Protein AF-A0A5B6X4D7-F1 (afdb_monomer_lite)

pLDDT: mean 73.87, std 16.91, range [38.66, 96.38]

Structure (mmCIF, N/CA/C/O backbone):
data_AF-A0A5B6X4D7-F1
#
_entry.id   AF-A0A5B6X4D7-F1
#
loop_
_atom_site.group_PDB
_atom_site.id
_atom_site.type_symbol
_atom_site.label_atom_id
_atom_site.label_alt_id
_atom_site.label_comp_id
_atom_site.label_asym_id
_atom_site.label_entity_id
_atom_site.label_seq_id
_atom_site.pdbx_PDB_ins_code
_atom_site.Cartn_x
_atom_site.Cartn_y
_atom_site.Cartn_z
_atom_site.occupancy
_atom_site.B_iso_or_equiv
_atom_site.auth_seq_id
_atom_site.auth_comp_id
_atom_site.auth_asym_id
_atom_site.auth_atom_id
_atom_site.pdbx_PDB_model_num
ATOM 1 N N . MET A 1 1 ? 6.914 -29.229 3.968 1.00 43.94 1 MET A N 1
ATOM 2 C CA . MET A 1 1 ? 6.726 -30.545 4.623 1.00 43.94 1 MET A CA 1
ATOM 3 C C . MET A 1 1 ? 5.295 -30.773 5.144 1.00 43.94 1 MET A C 1
ATOM 5 O O . MET A 1 1 ? 5.049 -31.831 5.694 1.00 43.94 1 MET A O 1
ATOM 9 N N . ILE A 1 2 ? 4.327 -29.870 4.907 1.00 41.97 2 ILE A N 1
ATOM 10 C CA . ILE A 1 2 ? 2.933 -30.009 5.396 1.00 41.97 2 ILE A CA 1
ATOM 11 C C . ILE A 1 2 ? 2.030 -30.781 4.411 1.00 41.97 2 ILE A C 1
ATOM 13 O O . ILE A 1 2 ? 1.067 -31.427 4.815 1.00 41.97 2 ILE A O 1
ATOM 17 N N . LYS A 1 3 ? 2.373 -30.796 3.114 1.00 44.31 3 LYS A N 1
ATOM 18 C CA . LYS A 1 3 ? 1.602 -31.516 2.083 1.00 44.31 3 LYS A CA 1
ATOM 19 C C . LYS A 1 3 ? 1.518 -33.029 2.302 1.00 44.31 3 LYS A C 1
ATOM 21 O O . LYS A 1 3 ? 0.486 -33.611 1.985 1.00 44.31 3 LYS A O 1
ATOM 26 N N . ASP A 1 4 ? 2.549 -33.643 2.881 1.00 38.66 4 ASP A N 1
ATOM 27 C CA . ASP A 1 4 ? 2.560 -35.091 3.129 1.00 38.66 4 ASP A CA 1
ATOM 28 C C . ASP A 1 4 ? 1.649 -35.496 4.303 1.00 38.66 4 ASP A C 1
ATOM 30 O O . ASP A 1 4 ? 1.191 -36.635 4.354 1.00 38.66 4 ASP A O 1
ATOM 34 N N . CYS A 1 5 ? 1.281 -34.559 5.189 1.00 45.38 5 CYS A N 1
ATOM 35 C CA . CYS A 1 5 ? 0.337 -34.811 6.284 1.00 45.38 5 CYS A CA 1
ATOM 36 C C . CYS A 1 5 ? -1.143 -34.760 5.849 1.00 45.38 5 CYS A C 1
ATOM 38 O O . CYS A 1 5 ? -2.005 -35.262 6.567 1.00 45.38 5 CYS A O 1
ATOM 40 N N . LEU A 1 6 ? -1.458 -34.195 4.675 1.00 45.91 6 LEU A N 1
ATOM 41 C CA . LEU A 1 6 ? -2.837 -33.952 4.213 1.00 45.91 6 LEU A CA 1
ATOM 42 C C . LEU A 1 6 ? -3.519 -35.163 3.544 1.00 45.91 6 LEU A C 1
ATOM 44 O O . LEU A 1 6 ? -4.645 -35.043 3.067 1.00 45.91 6 LEU A O 1
ATOM 48 N N . THR A 1 7 ? -2.881 -36.336 3.503 1.00 42.12 7 THR A N 1
ATOM 49 C CA . THR A 1 7 ? -3.474 -37.549 2.899 1.00 42.12 7 THR A CA 1
ATOM 50 C C . THR A 1 7 ? -4.205 -38.460 3.892 1.00 42.12 7 THR A C 1
ATOM 52 O O . THR A 1 7 ? -4.798 -39.451 3.471 1.00 42.12 7 THR A O 1
ATOM 55 N N . ASN A 1 8 ? -4.250 -38.120 5.187 1.00 43.34 8 ASN A N 1
ATOM 56 C CA . ASN A 1 8 ? -4.997 -38.881 6.195 1.00 43.34 8 ASN A CA 1
ATOM 57 C C . ASN A 1 8 ? -6.187 -38.085 6.749 1.00 43.34 8 ASN A C 1
ATOM 59 O O . ASN A 1 8 ? -6.054 -37.283 7.668 1.00 43.34 8 ASN A O 1
ATOM 63 N N . ALA A 1 9 ? -7.383 -38.379 6.240 1.00 43.12 9 ALA A N 1
ATOM 64 C CA . ALA A 1 9 ? -8.660 -37.790 6.661 1.00 43.12 9 ALA A CA 1
ATOM 65 C C . ALA A 1 9 ? -9.124 -38.185 8.090 1.00 43.12 9 ALA A C 1
ATOM 67 O O . ALA A 1 9 ? -10.254 -37.895 8.471 1.00 43.12 9 ALA A O 1
ATOM 68 N N . HIS A 1 10 ? -8.276 -38.848 8.886 1.00 46.22 10 HIS A N 1
ATOM 69 C CA . HIS A 1 10 ? -8.622 -39.443 10.186 1.00 46.22 10 HIS A CA 1
ATOM 70 C C . HIS A 1 10 ? -8.156 -38.649 11.426 1.00 46.22 10 HIS A C 1
ATOM 72 O O . HIS A 1 10 ? -8.299 -39.149 12.538 1.00 46.22 10 HIS A O 1
ATOM 78 N N . LEU A 1 11 ? -7.601 -37.441 11.273 1.00 56.50 11 LEU A N 1
ATOM 79 C CA . LEU A 1 11 ? -6.885 -36.747 12.361 1.00 56.50 11 LEU A CA 1
ATOM 80 C C . LEU A 1 11 ? -7.656 -35.636 13.098 1.00 56.50 11 LEU A C 1
ATOM 82 O O . LEU A 1 11 ? -7.132 -35.123 14.079 1.00 56.50 11 LEU A O 1
ATOM 86 N N . LEU A 1 12 ? -8.872 -35.263 12.687 1.00 64.44 12 LEU A N 1
ATOM 87 C CA . LEU A 1 12 ? -9.599 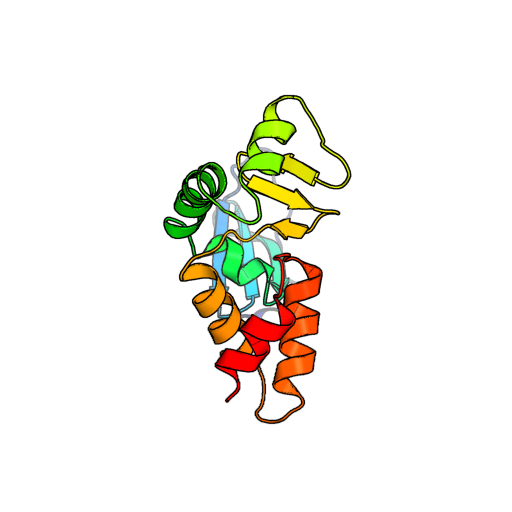-34.139 13.299 1.00 64.44 12 LEU A CA 1
ATOM 88 C C . LEU A 1 12 ? -10.503 -34.579 14.459 1.00 64.44 12 LEU A C 1
ATOM 90 O O . LEU A 1 12 ? -11.393 -35.412 14.280 1.00 64.44 12 LEU A O 1
ATOM 94 N N . SER A 1 13 ? -10.296 -33.994 15.640 1.00 76.12 13 SER A N 1
ATOM 95 C CA . SER A 1 13 ? -11.192 -34.145 16.794 1.00 76.12 13 SER A CA 1
ATOM 96 C C . SER A 1 13 ? -12.366 -33.162 16.716 1.00 76.12 13 SER A C 1
ATOM 98 O O . SER A 1 13 ? -12.234 -32.063 16.181 1.00 76.12 13 SER A O 1
ATOM 100 N N . LEU A 1 14 ? -13.530 -33.545 17.255 1.00 80.62 14 LEU A N 1
ATOM 101 C CA . LEU A 1 14 ? -14.681 -32.638 17.340 1.00 80.62 14 LEU A CA 1
ATOM 102 C C . LEU A 1 14 ? -14.397 -31.496 18.333 1.00 80.62 14 LEU A C 1
ATOM 104 O O . LEU A 1 14 ? -13.850 -31.766 19.405 1.00 80.62 14 LEU A O 1
ATOM 108 N N . PRO A 1 15 ? -14.800 -30.251 18.018 1.00 80.25 15 PRO A N 1
ATOM 109 C CA . PRO A 1 15 ? -14.608 -29.116 18.909 1.00 80.25 15 PRO A CA 1
ATOM 110 C C . PRO A 1 15 ? -15.433 -29.281 20.184 1.00 80.25 15 PRO A C 1
ATOM 112 O O . PRO A 1 15 ? -16.642 -29.517 20.142 1.00 80.25 15 PRO A O 1
ATOM 115 N N . ASP A 1 16 ? -14.782 -29.089 21.323 1.00 81.62 16 ASP A N 1
ATOM 116 C CA . ASP A 1 16 ? -15.432 -28.979 22.620 1.00 81.62 16 ASP A CA 1
ATOM 117 C C . ASP A 1 16 ? -15.445 -27.511 23.048 1.00 81.62 16 ASP A C 1
ATOM 119 O O . ASP A 1 16 ? -14.441 -26.965 23.502 1.00 81.62 16 ASP A O 1
ATOM 123 N N . PHE A 1 17 ? -16.597 -26.857 22.916 1.00 82.06 17 PHE A N 1
ATOM 124 C CA . PHE A 1 17 ? -16.753 -25.432 23.226 1.00 82.06 17 PHE A CA 1
ATOM 125 C C . PHE A 1 17 ? -16.623 -25.096 24.720 1.00 82.06 17 PHE A C 1
ATOM 127 O O . PHE A 1 17 ? -16.648 -23.923 25.083 1.00 82.06 17 PHE A O 1
ATOM 134 N N . THR A 1 18 ? -16.486 -26.100 25.592 1.00 86.25 18 THR A N 1
ATOM 135 C CA . THR A 1 18 ? -16.219 -25.897 27.025 1.00 86.25 18 THR A CA 1
ATOM 136 C C . THR A 1 18 ? -14.728 -25.806 27.353 1.00 86.25 18 THR A C 1
ATOM 138 O O . THR A 1 18 ? -14.368 -25.494 28.488 1.00 86.25 18 THR A O 1
ATOM 141 N N . LYS A 1 19 ? -13.853 -26.061 26.373 1.00 80.12 19 LYS A N 1
ATOM 142 C CA . LYS A 1 19 ? -12.396 -26.067 26.527 1.00 80.12 19 LYS A CA 1
ATOM 143 C C . LYS A 1 19 ? -11.742 -24.937 25.740 1.00 80.12 19 LYS A C 1
ATOM 145 O O . LYS A 1 19 ? -12.270 -24.463 24.737 1.00 80.12 19 LYS A O 1
ATOM 150 N N . THR A 1 20 ? -10.554 -24.538 26.183 1.00 79.81 20 THR A N 1
ATOM 151 C CA . THR A 1 20 ? -9.734 -23.539 25.493 1.00 79.81 20 THR A CA 1
ATOM 152 C C . THR A 1 20 ? -9.256 -24.084 24.153 1.00 79.81 20 THR A C 1
ATOM 154 O O . THR A 1 20 ? -8.874 -25.249 24.054 1.00 79.81 20 THR A O 1
ATOM 157 N N . PHE A 1 21 ? -9.288 -23.234 23.134 1.00 76.00 21 PHE A N 1
ATOM 158 C CA . PHE A 1 21 ? -8.658 -23.501 21.851 1.00 76.00 21 PHE A CA 1
ATOM 159 C C . PHE A 1 21 ? -7.245 -22.924 21.849 1.00 76.00 21 PHE A C 1
ATOM 161 O O . PHE A 1 21 ? -7.025 -21.804 22.310 1.00 76.00 21 PHE A O 1
ATOM 168 N N . GLU A 1 22 ? -6.311 -23.685 21.308 1.00 76.50 22 GLU A N 1
ATOM 169 C CA . GLU A 1 22 ? -4.925 -23.300 21.087 1.00 76.50 22 GLU A CA 1
ATOM 170 C C . GLU A 1 22 ? -4.716 -23.138 19.577 1.00 76.50 22 GLU A C 1
ATOM 172 O O . GLU A 1 22 ? -5.296 -23.874 18.780 1.00 76.50 22 GLU A O 1
ATOM 177 N N . ILE A 1 23 ? -3.956 -22.124 19.167 1.00 73.38 23 ILE A N 1
ATOM 178 C CA . ILE A 1 23 ? -3.653 -21.879 17.754 1.00 73.38 23 ILE A CA 1
ATOM 179 C C . ILE A 1 23 ? -2.144 -21.905 17.588 1.00 73.38 23 ILE A C 1
ATOM 181 O O . ILE A 1 23 ? -1.433 -21.109 18.203 1.00 73.38 23 ILE A O 1
ATOM 185 N N . GLU A 1 24 ? -1.678 -22.794 16.722 1.00 75.56 24 GLU A N 1
ATOM 186 C CA . GLU A 1 24 ? -0.291 -22.854 16.282 1.00 75.56 24 GLU A CA 1
ATOM 187 C C . GLU A 1 24 ? -0.220 -22.402 14.827 1.00 75.56 24 GLU A C 1
ATOM 189 O O . GLU A 1 24 ? -0.845 -23.001 13.953 1.00 75.56 24 GLU A O 1
ATOM 194 N N . CYS A 1 25 ? 0.525 -21.329 14.570 1.00 67.62 25 CYS A N 1
ATOM 195 C CA . CYS A 1 25 ? 0.719 -20.801 13.224 1.00 67.62 25 CYS A CA 1
ATOM 196 C C . CYS A 1 25 ? 2.139 -21.088 12.743 1.00 67.62 25 CYS A C 1
ATOM 198 O O . CYS A 1 25 ? 3.104 -20.830 13.466 1.00 67.62 25 CYS A O 1
ATOM 200 N N . ASP A 1 26 ? 2.265 -21.540 11.499 1.00 66.81 26 ASP A N 1
ATOM 201 C CA . ASP A 1 26 ? 3.529 -21.609 10.784 1.00 66.81 26 ASP A CA 1
ATOM 202 C C . ASP A 1 26 ? 3.461 -20.825 9.468 1.00 66.81 26 ASP A C 1
ATOM 204 O O . ASP A 1 26 ? 2.418 -20.655 8.838 1.00 66.81 26 ASP A O 1
ATOM 208 N N . ALA A 1 27 ? 4.599 -20.265 9.070 1.00 63.75 27 ALA A N 1
ATOM 209 C CA . ALA A 1 27 ? 4.734 -19.552 7.810 1.00 63.75 27 ALA A CA 1
ATOM 210 C C . ALA A 1 27 ? 5.920 -20.145 7.051 1.00 63.75 27 ALA A C 1
ATOM 212 O O . ALA A 1 27 ? 7.046 -20.163 7.552 1.00 63.75 27 ALA A O 1
ATOM 213 N N . LEU A 1 28 ? 5.674 -20.640 5.836 1.00 48.56 28 LEU A N 1
ATOM 214 C CA . LEU A 1 28 ? 6.714 -21.162 4.950 1.00 48.56 28 LEU A CA 1
ATOM 215 C C . LEU A 1 28 ? 6.638 -20.452 3.600 1.00 48.56 28 LEU A C 1
ATOM 217 O O . LEU A 1 28 ? 5.809 -20.766 2.745 1.00 48.56 28 LEU A O 1
ATOM 221 N N . GLY A 1 29 ? 7.549 -19.502 3.387 1.00 61.44 29 GLY A N 1
ATOM 222 C CA . GLY A 1 29 ? 7.614 -18.732 2.149 1.00 61.44 29 GLY A CA 1
ATOM 223 C C . GLY A 1 29 ? 6.345 -17.912 1.939 1.00 61.44 29 GLY A C 1
ATOM 224 O O . GLY A 1 29 ? 6.155 -16.919 2.628 1.00 61.44 29 GLY A O 1
ATOM 225 N N . ILE A 1 30 ? 5.501 -18.327 0.983 1.00 51.47 30 ILE A N 1
ATOM 226 C CA . ILE A 1 30 ? 4.278 -17.607 0.596 1.00 51.47 30 ILE A CA 1
ATOM 227 C C . ILE A 1 30 ? 2.964 -18.204 1.140 1.00 51.47 30 ILE A C 1
ATOM 229 O O . ILE A 1 30 ? 1.873 -17.848 0.693 1.00 51.47 30 ILE A O 1
ATOM 233 N N . GLU A 1 31 ? 3.058 -19.168 2.048 1.00 53.59 31 GLU A N 1
ATOM 234 C CA . GLU A 1 31 ? 1.918 -19.905 2.592 1.00 53.59 31 GLU A CA 1
ATOM 235 C C . GLU A 1 31 ? 1.884 -19.732 4.111 1.00 53.59 31 GLU A C 1
ATOM 237 O O . GLU A 1 31 ? 2.904 -19.935 4.778 1.00 53.59 31 GLU A O 1
ATOM 242 N N . ILE A 1 32 ? 0.720 -19.339 4.636 1.00 63.41 32 ILE A N 1
ATOM 243 C CA . ILE A 1 32 ? 0.439 -19.348 6.072 1.00 63.41 32 ILE A CA 1
ATOM 244 C C . ILE A 1 32 ? -0.393 -20.585 6.377 1.00 63.41 32 ILE A C 1
ATOM 246 O O . ILE A 1 32 ? -1.444 -20.801 5.769 1.00 63.41 32 ILE A O 1
ATOM 250 N N . GLY A 1 33 ? 0.087 -21.372 7.331 1.00 70.19 33 GLY A N 1
ATOM 251 C CA . GLY A 1 33 ? -0.651 -22.440 7.976 1.00 70.19 33 GLY A CA 1
ATOM 252 C C . GLY A 1 33 ? -1.053 -22.025 9.388 1.00 70.19 33 GLY A C 1
ATOM 253 O O . GLY A 1 33 ? -0.292 -21.393 10.118 1.00 70.19 33 GLY A O 1
ATOM 254 N N . ALA A 1 34 ? -2.266 -22.381 9.787 1.00 73.44 34 ALA A N 1
ATOM 255 C CA . ALA A 1 34 ? -2.688 -22.355 11.176 1.00 73.44 34 ALA A CA 1
ATOM 256 C C . ALA A 1 34 ? -3.368 -23.676 11.525 1.00 73.44 34 ALA A C 1
ATOM 258 O O . ALA A 1 34 ? -4.207 -24.188 10.777 1.00 73.44 34 ALA A O 1
ATOM 259 N N . VAL A 1 35 ? -3.013 -24.221 12.681 1.00 81.31 35 VAL A N 1
ATOM 260 C CA . VAL A 1 35 ? -3.645 -25.392 13.274 1.00 81.31 35 VAL A CA 1
ATOM 261 C C . VAL A 1 35 ? -4.382 -24.941 14.521 1.00 81.31 35 VAL A C 1
ATOM 263 O O . VAL A 1 35 ? -3.790 -24.376 15.435 1.00 81.31 35 VAL A O 1
ATOM 266 N N . LEU A 1 36 ? -5.684 -25.202 14.556 1.00 75.38 36 LEU A N 1
ATOM 267 C CA . LEU A 1 36 ? -6.498 -25.057 15.752 1.00 75.38 36 LEU A CA 1
ATOM 268 C C . LEU A 1 36 ? -6.439 -26.375 16.522 1.00 75.38 36 LEU A C 1
ATOM 270 O O . LEU A 1 36 ? -6.823 -27.410 15.976 1.00 75.38 36 LEU A O 1
ATOM 274 N N . THR A 1 37 ? -5.998 -26.352 17.773 1.00 84.12 37 THR A N 1
ATOM 275 C CA . THR A 1 37 ? -5.856 -27.529 18.632 1.00 84.12 37 THR A CA 1
ATOM 276 C C . THR A 1 37 ? -6.626 -27.367 19.948 1.00 84.12 37 THR A C 1
ATOM 278 O O . THR A 1 37 ? -6.957 -26.264 20.379 1.00 84.12 37 THR A O 1
ATOM 281 N N . GLN A 1 38 ? -6.967 -28.485 20.591 1.00 84.69 38 GLN A N 1
ATOM 282 C CA . GLN A 1 38 ? -7.459 -28.535 21.970 1.00 84.69 38 GLN A CA 1
ATOM 283 C C . GLN A 1 38 ? -6.768 -29.686 22.698 1.00 84.69 38 GLN A C 1
ATOM 285 O O . GLN A 1 38 ? -6.836 -30.829 22.244 1.00 84.69 38 GLN A O 1
ATOM 290 N N . ASN A 1 39 ? -6.117 -29.405 23.832 1.00 84.81 39 ASN A N 1
ATOM 291 C CA . ASN A 1 39 ? -5.353 -30.397 24.603 1.00 84.81 39 ASN A CA 1
ATOM 292 C C . ASN A 1 39 ? -4.345 -31.190 23.739 1.00 84.81 39 ASN A C 1
ATOM 294 O O . ASN A 1 39 ? -4.201 -32.401 23.909 1.00 84.81 39 ASN A O 1
ATOM 298 N N . GLY A 1 40 ? -3.700 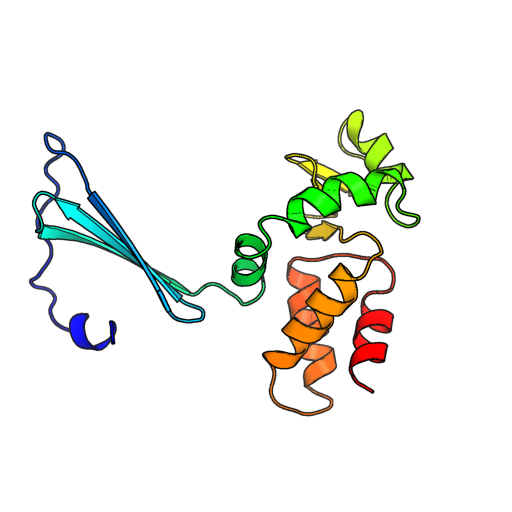-30.526 22.774 1.00 80.25 40 GLY A N 1
ATOM 299 C CA . GLY A 1 40 ? -2.759 -31.153 21.840 1.00 80.25 40 GLY A CA 1
ATOM 300 C C . GLY A 1 40 ? -3.386 -31.940 20.679 1.00 80.25 40 GLY A C 1
ATOM 301 O O . GLY A 1 40 ? -2.647 -32.528 19.892 1.00 80.25 40 GLY A O 1
ATOM 302 N N . TYR A 1 41 ? -4.717 -31.954 20.532 1.00 82.69 41 TYR A N 1
ATOM 303 C CA . TYR A 1 41 ? -5.400 -32.600 19.404 1.00 82.69 41 TYR A CA 1
ATOM 304 C C . TYR A 1 41 ? -5.873 -31.577 18.366 1.00 82.69 41 TYR A C 1
ATOM 306 O O . TYR A 1 41 ? -6.522 -30.603 18.748 1.00 82.69 41 TYR A O 1
ATOM 314 N N . PRO A 1 42 ? -5.619 -31.784 17.063 1.00 78.44 42 PRO A N 1
ATOM 315 C CA . PRO A 1 42 ? -6.059 -30.864 16.022 1.00 78.44 42 PRO A CA 1
ATOM 316 C C . PRO A 1 42 ? -7.574 -30.944 15.783 1.00 78.44 42 PRO A C 1
ATOM 318 O O . PRO A 1 42 ? -8.155 -32.021 15.646 1.00 78.44 42 PRO A O 1
ATOM 321 N N . ILE A 1 43 ? -8.203 -29.773 15.729 1.00 82.06 43 ILE A N 1
ATOM 322 C CA . ILE A 1 43 ? -9.636 -29.540 15.500 1.00 82.06 43 ILE A CA 1
ATOM 323 C C . ILE A 1 43 ? -9.884 -29.033 14.080 1.00 82.06 43 ILE A C 1
ATOM 325 O O . ILE A 1 43 ? -10.840 -29.450 13.428 1.00 82.06 43 ILE A O 1
ATOM 329 N N . ALA A 1 44 ? -9.026 -28.138 13.587 1.00 74.06 44 ALA A N 1
ATOM 330 C CA . ALA A 1 44 ? -9.129 -27.582 12.244 1.00 74.06 44 ALA A CA 1
ATOM 331 C C . ALA A 1 44 ? -7.760 -27.145 11.716 1.00 74.06 44 ALA A C 1
ATOM 333 O O . ALA A 1 44 ? -6.873 -26.779 12.486 1.00 74.06 44 ALA A O 1
ATOM 334 N N . TYR A 1 45 ? -7.626 -27.143 10.392 1.00 72.12 45 TYR A N 1
ATOM 335 C CA . TYR A 1 45 ? -6.470 -26.610 9.682 1.00 72.12 45 TYR A CA 1
ATOM 336 C C . TYR A 1 45 ? -6.925 -25.491 8.753 1.00 72.12 45 TYR A C 1
ATOM 338 O O . TYR A 1 45 ? -7.925 -25.635 8.047 1.00 72.12 45 TYR A O 1
ATOM 346 N N . LEU A 1 46 ? -6.159 -24.409 8.721 1.00 66.38 46 LEU A N 1
ATOM 347 C CA . LEU A 1 46 ? -6.272 -23.346 7.738 1.00 66.38 46 LEU A CA 1
ATOM 348 C C . LEU A 1 46 ? -4.936 -23.261 7.001 1.00 66.38 46 LEU A C 1
ATOM 350 O O . LEU A 1 46 ? -3.902 -23.084 7.631 1.00 66.38 46 LEU A O 1
ATOM 354 N N . SER A 1 47 ? -4.956 -23.408 5.679 1.00 70.25 47 SER A N 1
ATOM 355 C CA . SER A 1 47 ? -3.823 -23.056 4.820 1.00 70.25 47 SER A CA 1
ATOM 356 C C . SER A 1 47 ? -4.322 -22.012 3.839 1.00 70.25 47 SER A C 1
ATOM 358 O O . SER A 1 47 ? -5.273 -22.254 3.090 1.00 70.25 47 SER A O 1
ATOM 360 N N . GLU A 1 48 ? -3.701 -20.840 3.881 1.00 63.47 48 GLU A N 1
ATOM 361 C CA . GLU A 1 48 ? -3.983 -19.761 2.954 1.00 63.47 48 GLU A CA 1
ATOM 362 C C . GLU A 1 48 ? -2.700 -19.374 2.226 1.00 63.47 48 GLU A C 1
ATOM 364 O O . GLU A 1 48 ? -1.668 -19.036 2.815 1.00 63.47 48 GLU A O 1
ATOM 369 N N . LYS A 1 49 ? -2.765 -19.445 0.896 1.00 56.06 49 LYS A N 1
ATOM 370 C CA . LYS A 1 49 ? -1.682 -18.983 0.044 1.00 56.06 49 LYS A CA 1
ATOM 371 C C . LYS A 1 49 ? -1.802 -17.477 -0.088 1.00 56.06 49 LYS A C 1
ATOM 373 O O . LYS A 1 49 ? -2.682 -16.981 -0.790 1.00 56.06 49 LYS A O 1
ATOM 378 N N . LEU A 1 50 ? -0.887 -16.765 0.545 1.00 51.12 50 LEU A N 1
ATOM 379 C CA . LEU A 1 50 ? -0.815 -15.328 0.402 1.00 51.12 50 LEU A CA 1
ATOM 380 C C . LEU A 1 50 ? -0.334 -14.996 -1.020 1.00 51.12 50 LEU A C 1
ATOM 382 O O . LEU A 1 50 ? 0.642 -15.546 -1.540 1.00 51.12 50 LEU A O 1
ATOM 386 N N . ASN A 1 51 ? -1.053 -14.100 -1.689 1.00 51.03 51 ASN A N 1
ATOM 387 C CA . ASN A 1 51 ? -0.572 -13.473 -2.914 1.00 51.03 51 ASN A CA 1
ATOM 388 C C . ASN A 1 51 ? 0.594 -12.526 -2.569 1.00 51.03 51 ASN A C 1
ATOM 390 O O . ASN A 1 51 ? 0.673 -11.981 -1.468 1.00 51.03 51 ASN A O 1
ATOM 394 N N . GLY A 1 52 ? 1.526 -12.344 -3.511 1.00 46.00 52 GLY A N 1
ATOM 395 C CA . GLY A 1 52 ? 2.786 -11.618 -3.278 1.00 46.00 52 GLY A CA 1
ATOM 396 C C . GLY A 1 52 ? 2.621 -10.173 -2.786 1.00 46.00 52 GLY A C 1
ATOM 397 O O . GLY A 1 52 ? 3.552 -9.613 -2.220 1.00 46.00 52 GLY A O 1
ATOM 398 N N . ALA A 1 53 ? 1.434 -9.585 -2.946 1.00 44.34 53 ALA A N 1
ATOM 399 C CA . ALA A 1 53 ? 1.092 -8.306 -2.345 1.00 44.34 53 ALA A CA 1
ATOM 400 C C . ALA A 1 53 ? 0.829 -8.426 -0.834 1.00 44.34 53 ALA A C 1
ATOM 402 O O . ALA A 1 53 ? 1.467 -7.719 -0.062 1.00 44.34 53 ALA A O 1
ATOM 403 N N . THR A 1 54 ? -0.044 -9.344 -0.399 1.00 41.41 54 THR A N 1
ATOM 404 C CA . THR A 1 54 ? -0.477 -9.491 1.007 1.00 41.41 54 THR A CA 1
ATOM 405 C C . THR A 1 54 ? 0.654 -9.933 1.941 1.00 41.41 54 THR A C 1
ATOM 407 O O . THR A 1 54 ? 0.701 -9.499 3.088 1.00 41.41 54 THR A O 1
ATOM 410 N N . LEU A 1 55 ? 1.617 -10.716 1.440 1.00 42.81 55 LEU A N 1
ATOM 411 C CA . LEU A 1 55 ? 2.816 -11.134 2.187 1.00 42.81 55 LEU A CA 1
ATOM 412 C C . LEU A 1 55 ? 3.738 -9.992 2.604 1.00 42.81 55 LEU A C 1
ATOM 414 O O . LEU A 1 55 ? 4.343 -10.061 3.669 1.00 42.81 55 LEU A O 1
ATOM 418 N N . ASN A 1 56 ? 3.850 -8.957 1.772 1.00 49.94 56 ASN A N 1
ATOM 419 C CA . ASN A 1 56 ? 4.765 -7.849 2.023 1.00 49.94 56 ASN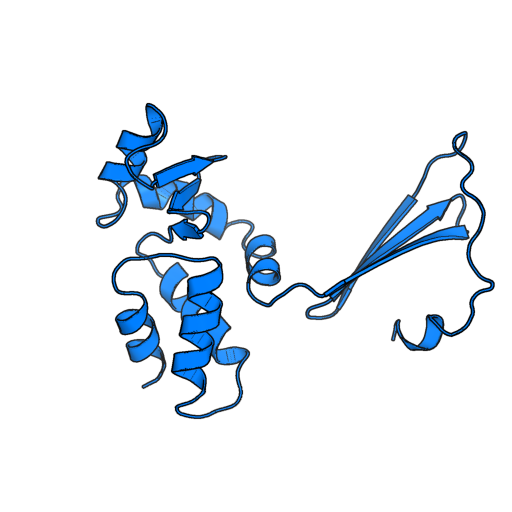 A CA 1
ATOM 420 C C . ASN A 1 56 ? 4.128 -6.769 2.906 1.00 49.94 56 ASN A C 1
ATOM 422 O O . ASN A 1 56 ? 4.845 -6.027 3.557 1.00 49.94 56 ASN A O 1
ATOM 426 N N . TYR A 1 57 ? 2.798 -6.692 3.006 1.00 48.75 57 TYR A N 1
ATOM 427 C CA . TYR A 1 57 ? 2.140 -5.757 3.931 1.00 48.75 57 TYR A CA 1
ATOM 428 C C . TYR A 1 57 ? 2.390 -6.092 5.407 1.00 48.75 57 TYR A C 1
ATOM 430 O O . TYR A 1 57 ? 2.424 -5.188 6.237 1.00 48.75 57 TYR A O 1
ATOM 438 N N . LEU A 1 58 ? 2.566 -7.376 5.731 1.00 43.00 58 LEU A N 1
ATOM 439 C CA . LEU A 1 58 ? 2.676 -7.862 7.109 1.00 43.00 58 LEU A CA 1
ATOM 440 C C . LEU A 1 58 ? 4.115 -7.884 7.653 1.00 43.00 58 LEU A C 1
ATOM 442 O O . LEU A 1 58 ? 4.294 -8.018 8.855 1.00 43.00 58 LEU A O 1
ATOM 446 N N . THR A 1 59 ? 5.143 -7.758 6.808 1.00 45.72 59 THR A N 1
ATOM 447 C CA . THR A 1 59 ? 6.558 -7.813 7.233 1.00 45.72 59 THR A CA 1
ATOM 448 C C . THR A 1 59 ? 7.206 -6.442 7.461 1.00 45.72 59 THR A C 1
ATOM 450 O O . THR A 1 59 ? 8.290 -6.377 8.042 1.00 45.72 59 THR A O 1
ATOM 453 N N . PHE A 1 60 ? 6.562 -5.331 7.081 1.00 52.41 60 PHE A N 1
ATOM 454 C CA . PHE A 1 60 ? 7.097 -3.970 7.260 1.00 52.41 60 PHE A CA 1
ATOM 455 C C . PHE A 1 60 ? 6.599 -3.283 8.544 1.00 52.41 60 PHE A C 1
ATOM 457 O O . PHE A 1 60 ? 6.120 -2.150 8.515 1.00 52.41 60 PHE A O 1
ATOM 464 N N . ASP A 1 61 ? 6.780 -3.916 9.703 1.00 54.03 61 ASP A N 1
ATOM 465 C CA . ASP A 1 61 ? 6.277 -3.407 10.993 1.00 54.03 61 ASP A CA 1
ATOM 466 C C . ASP A 1 61 ? 6.782 -1.997 11.380 1.00 54.03 61 ASP A C 1
ATOM 468 O O . ASP A 1 61 ? 6.125 -1.291 12.143 1.00 54.03 61 ASP A O 1
ATOM 472 N N . LYS A 1 62 ? 7.925 -1.526 10.851 1.00 53.34 62 LYS A N 1
ATOM 473 C CA . LYS A 1 62 ? 8.478 -0.185 11.159 1.00 53.34 62 LYS A CA 1
ATOM 474 C C . LYS A 1 62 ? 8.356 0.826 10.017 1.00 53.34 62 LYS A C 1
ATOM 476 O O . LYS A 1 62 ? 8.179 2.025 10.255 1.00 53.34 62 LYS A O 1
ATOM 481 N N . GLU A 1 63 ? 8.443 0.365 8.774 1.00 59.78 63 GLU A N 1
ATOM 482 C CA . GLU A 1 63 ? 8.330 1.244 7.608 1.00 59.78 63 GLU A CA 1
ATOM 483 C C . GLU A 1 63 ? 6.868 1.614 7.333 1.00 59.78 63 GLU A C 1
ATOM 485 O O . GLU A 1 63 ? 6.603 2.741 6.918 1.00 59.78 63 GLU A O 1
ATOM 490 N N . MET A 1 64 ? 5.907 0.755 7.700 1.00 65.38 64 MET A N 1
ATOM 4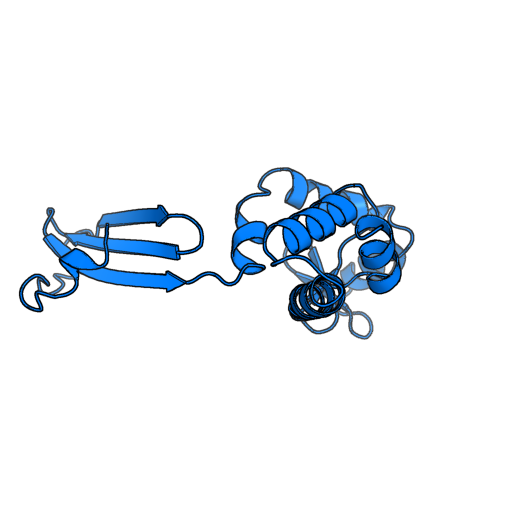91 C CA . MET A 1 64 ? 4.477 1.043 7.552 1.00 65.38 64 MET A CA 1
ATOM 492 C C . MET A 1 64 ? 4.025 2.218 8.436 1.00 65.38 64 MET A C 1
ATOM 494 O O . MET A 1 64 ? 3.387 3.146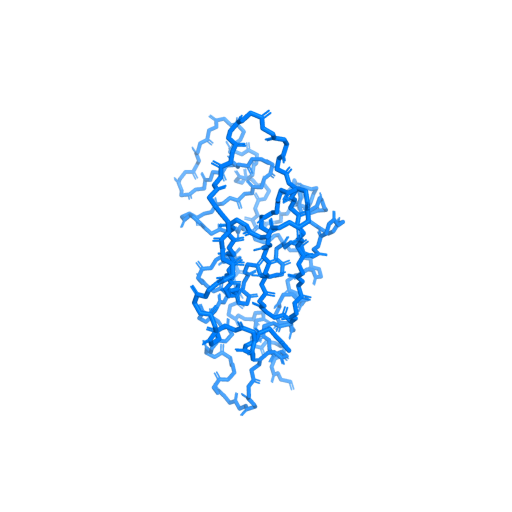 7.945 1.00 65.38 64 MET A O 1
ATOM 498 N N . TYR A 1 65 ? 4.471 2.291 9.697 1.00 64.88 65 TYR A N 1
ATOM 499 C CA . TYR A 1 65 ? 4.254 3.482 10.540 1.00 64.88 65 TYR A CA 1
ATOM 500 C C . TYR A 1 65 ? 4.923 4.744 9.979 1.00 64.88 65 TYR A C 1
ATOM 502 O O . TYR A 1 65 ? 4.452 5.863 10.201 1.00 64.88 65 TYR A O 1
ATOM 510 N N . THR A 1 66 ? 6.024 4.582 9.243 1.00 72.31 66 THR A N 1
ATOM 511 C CA . THR A 1 66 ? 6.723 5.706 8.611 1.00 72.31 66 THR A CA 1
ATOM 512 C C . THR A 1 66 ? 5.905 6.284 7.454 1.00 72.31 66 THR A C 1
ATOM 514 O O . THR A 1 66 ? 5.930 7.498 7.258 1.00 72.31 66 THR A O 1
ATOM 517 N N . LEU A 1 67 ? 5.095 5.471 6.760 1.00 79.00 67 LEU A N 1
ATOM 518 C CA . LEU A 1 67 ? 4.191 5.939 5.700 1.00 79.00 67 LEU A CA 1
ATOM 519 C C . LEU A 1 67 ? 3.230 7.023 6.188 1.00 79.00 67 LEU A C 1
ATOM 521 O O . LEU A 1 67 ? 3.073 8.041 5.517 1.00 79.00 67 LEU A O 1
ATOM 525 N N . ILE A 1 68 ? 2.652 6.838 7.380 1.00 83.88 68 ILE A N 1
ATOM 526 C CA . ILE A 1 68 ? 1.718 7.799 7.985 1.00 83.88 68 ILE A CA 1
ATOM 527 C C . ILE A 1 68 ? 2.369 9.184 8.095 1.00 83.88 68 ILE A C 1
ATOM 529 O O . ILE A 1 68 ? 1.761 10.193 7.740 1.00 83.88 68 ILE A O 1
ATOM 533 N N . ARG A 1 69 ? 3.637 9.230 8.527 1.00 85.38 69 ARG A N 1
ATOM 534 C CA . ARG A 1 69 ? 4.407 10.478 8.647 1.00 85.38 69 ARG A CA 1
ATOM 535 C C . ARG A 1 69 ? 4.779 11.067 7.291 1.00 85.38 69 ARG A C 1
ATOM 537 O O . ARG A 1 69 ? 4.807 12.285 7.154 1.00 85.38 69 ARG A O 1
ATOM 544 N N . LEU A 1 70 ? 5.080 10.219 6.308 1.00 89.38 70 LEU A N 1
ATOM 545 C CA . LEU A 1 70 ? 5.460 10.671 4.971 1.00 89.38 70 LEU A CA 1
ATOM 546 C C . LEU A 1 70 ? 4.308 11.395 4.275 1.00 89.38 70 LEU A C 1
ATOM 548 O O . LEU A 1 70 ? 4.563 12.406 3.625 1.00 89.38 70 LEU A O 1
ATOM 552 N N . TYR A 1 71 ? 3.059 10.945 4.455 1.00 92.19 71 TYR A N 1
ATOM 553 C CA . TYR A 1 71 ? 1.914 11.575 3.796 1.00 92.19 71 TYR A CA 1
ATOM 554 C C . TYR A 1 71 ? 1.797 13.073 4.085 1.00 92.19 71 TYR A C 1
ATOM 556 O O . TYR A 1 71 ? 1.495 13.825 3.171 1.00 92.19 71 TYR A O 1
ATOM 564 N N . GLU A 1 72 ? 2.048 13.539 5.312 1.00 89.19 72 GLU A N 1
ATOM 565 C CA . GLU A 1 72 ? 1.823 14.948 5.684 1.00 89.19 72 GLU A CA 1
ATOM 566 C C . GLU A 1 72 ? 2.652 15.953 4.871 1.00 89.19 72 GLU A C 1
ATOM 568 O O . GLU A 1 72 ? 2.214 17.093 4.649 1.00 89.19 72 GLU A O 1
ATOM 573 N N . THR A 1 73 ? 3.839 15.523 4.441 1.00 90.25 73 THR A N 1
ATOM 574 C CA . THR A 1 73 ? 4.811 16.304 3.665 1.00 90.25 73 THR A CA 1
ATOM 575 C C . THR A 1 73 ? 4.931 15.840 2.216 1.00 90.25 73 THR A C 1
ATOM 577 O O . THR A 1 73 ? 5.738 16.386 1.467 1.00 90.25 73 THR A O 1
ATOM 580 N N . ASP A 1 74 ? 4.168 14.821 1.824 1.00 94.38 74 ASP A N 1
ATOM 581 C CA . ASP A 1 74 ? 4.274 14.220 0.504 1.00 94.38 74 ASP A CA 1
ATOM 582 C C . ASP A 1 74 ? 3.755 15.166 -0.585 1.00 94.38 74 ASP A C 1
ATOM 584 O O . ASP A 1 74 ? 2.674 15.744 -0.467 1.00 94.38 74 ASP A O 1
ATOM 588 N N . VAL A 1 75 ? 4.513 15.304 -1.671 1.00 92.75 75 VAL A N 1
ATOM 589 C CA . VAL A 1 75 ? 4.152 16.184 -2.795 1.00 92.75 75 VAL A CA 1
ATOM 590 C C . VAL A 1 75 ? 2.999 15.645 -3.639 1.00 92.75 75 VAL A C 1
ATOM 592 O O . VAL A 1 75 ? 2.301 16.432 -4.271 1.00 92.75 75 VAL A O 1
ATOM 595 N N . ASP A 1 76 ? 2.796 14.327 -3.667 1.00 93.62 76 ASP A N 1
ATOM 596 C CA . ASP A 1 76 ? 1.723 13.698 -4.436 1.00 93.62 76 ASP A CA 1
ATOM 597 C C . ASP A 1 76 ? 0.432 13.588 -3.602 1.00 93.62 76 ASP A C 1
ATOM 599 O O . ASP A 1 76 ? -0.673 13.687 -4.137 1.00 93.62 76 ASP A O 1
ATOM 603 N N . PHE A 1 77 ? 0.566 13.375 -2.290 1.00 95.88 77 PHE A N 1
ATOM 604 C CA . PHE A 1 77 ? -0.536 12.989 -1.415 1.00 95.88 77 PHE A CA 1
ATOM 605 C C . PHE A 1 77 ? -0.820 13.934 -0.249 1.00 95.88 77 PHE A C 1
ATOM 607 O O . PHE A 1 77 ? -1.884 13.807 0.350 1.00 95.88 77 PHE A O 1
ATOM 614 N N . GLY A 1 78 ? 0.052 14.879 0.098 1.00 94.81 78 GLY A N 1
ATOM 615 C CA . GLY A 1 78 ? -0.095 15.645 1.340 1.00 94.81 78 GLY A CA 1
ATOM 616 C C . GLY A 1 78 ? -1.345 16.511 1.416 1.00 94.81 78 GLY A C 1
ATOM 617 O O . GLY A 1 78 ? -1.979 16.592 2.472 1.00 94.81 78 GLY A O 1
ATOM 618 N N . GLU A 1 79 ? -1.759 17.105 0.299 1.00 94.88 79 GLU A N 1
ATOM 619 C CA . GLU A 1 79 ? -3.002 17.878 0.240 1.00 94.88 79 GLU A CA 1
ATOM 620 C C . GLU A 1 79 ? -4.233 16.982 0.401 1.00 94.88 79 GLU A C 1
ATOM 622 O O . GLU A 1 79 ? -5.081 17.242 1.257 1.00 94.88 79 GLU A O 1
ATOM 627 N N . VAL A 1 80 ? -4.311 15.885 -0.361 1.00 95.69 80 VAL A N 1
ATOM 628 C CA . VAL A 1 80 ? -5.445 14.951 -0.289 1.00 95.69 80 VAL A CA 1
ATOM 629 C C . VAL A 1 80 ? -5.487 14.199 1.040 1.00 95.69 80 VAL A C 1
ATOM 631 O O . VAL A 1 80 ? -6.568 13.948 1.570 1.00 95.69 80 VAL A O 1
ATOM 634 N N . TYR A 1 81 ? -4.332 13.910 1.639 1.00 95.44 81 TYR A N 1
ATOM 635 C CA . TYR A 1 81 ? -4.238 13.328 2.970 1.00 95.44 81 TYR A CA 1
ATOM 636 C C . TYR A 1 81 ? -4.884 14.256 4.003 1.00 95.44 81 TYR A C 1
ATOM 638 O O . TYR A 1 81 ? -5.752 13.819 4.757 1.00 95.44 81 TYR A O 1
ATOM 646 N N . LYS A 1 82 ? -4.545 15.549 4.005 1.00 94.25 82 LYS A N 1
ATOM 647 C CA . LYS A 1 82 ? -5.173 16.545 4.893 1.00 94.25 82 LYS A CA 1
ATOM 648 C C . LYS A 1 82 ? -6.663 16.718 4.594 1.00 94.25 82 LYS A C 1
ATOM 650 O O . LYS A 1 82 ? -7.470 16.770 5.516 1.00 94.25 82 LYS A O 1
ATOM 655 N N . ALA A 1 83 ? -7.054 16.735 3.319 1.00 94.06 83 ALA A N 1
ATOM 656 C CA . ALA A 1 83 ? -8.463 16.808 2.930 1.00 94.06 83 ALA A CA 1
ATOM 657 C C . ALA A 1 83 ? -9.277 15.624 3.482 1.00 94.06 83 ALA A C 1
ATOM 659 O O . ALA A 1 83 ? -10.400 15.819 3.952 1.00 94.06 83 ALA A O 1
ATOM 660 N N . CYS A 1 84 ? -8.679 14.427 3.512 1.00 94.12 84 CYS A N 1
ATOM 661 C CA . CYS A 1 84 ? -9.332 13.215 3.997 1.00 94.12 84 CYS A CA 1
ATOM 662 C C . CYS A 1 84 ? -9.591 13.187 5.518 1.00 94.12 84 CYS A C 1
ATOM 664 O O . CYS A 1 84 ? -10.254 12.274 6.005 1.00 94.12 84 CYS A O 1
ATOM 666 N N . GLU A 1 85 ? -9.098 14.162 6.297 1.00 90.12 85 GLU A N 1
ATOM 667 C CA . GLU A 1 85 ? -9.442 14.288 7.729 1.00 90.12 85 GLU A CA 1
ATOM 668 C C . GLU A 1 85 ? -10.921 14.612 7.946 1.00 90.12 85 GLU A C 1
ATOM 670 O O . GLU A 1 85 ? -11.489 14.285 8.984 1.00 90.12 85 GLU A O 1
ATOM 675 N N . LYS A 1 86 ? -11.553 15.248 6.956 1.00 89.06 86 LYS A N 1
ATOM 676 C CA . LYS A 1 86 ? -12.958 15.666 7.012 1.00 89.06 86 LYS A CA 1
ATOM 677 C C . LYS A 1 86 ? -13.915 14.622 6.426 1.00 89.06 86 LYS A C 1
ATOM 679 O O . LYS A 1 86 ? -15.108 14.892 6.319 1.00 89.06 86 LYS A O 1
ATOM 684 N N . GLY A 1 87 ? -13.405 13.452 6.043 1.00 88.69 87 GLY A N 1
ATOM 685 C CA . GLY A 1 87 ? -14.134 12.412 5.315 1.00 88.69 87 GLY A CA 1
ATOM 686 C C . GLY A 1 87 ? -13.495 12.117 3.959 1.00 88.69 87 GLY A C 1
ATOM 687 O O . GLY A 1 87 ? -12.431 12.635 3.647 1.00 88.69 87 GLY A O 1
ATOM 688 N N . ALA A 1 88 ? -14.125 11.271 3.145 1.00 91.56 88 ALA A N 1
ATOM 689 C CA . ALA A 1 88 ? -13.600 10.948 1.819 1.00 91.56 88 ALA A CA 1
ATOM 690 C C . ALA A 1 88 ? -13.501 12.200 0.924 1.00 91.56 88 ALA A C 1
ATOM 692 O O . ALA A 1 88 ? -14.387 13.057 0.934 1.00 91.56 88 ALA A O 1
ATOM 693 N N . PHE A 1 89 ? -12.436 12.281 0.127 1.00 92.25 89 PHE A N 1
ATOM 694 C CA . PHE A 1 89 ? -12.213 13.346 -0.846 1.00 92.25 89 PHE A CA 1
ATOM 695 C C . PHE A 1 89 ? -12.029 12.739 -2.236 1.00 92.25 89 PHE A C 1
ATOM 697 O O . PHE A 1 89 ? -11.083 11.993 -2.482 1.00 92.25 89 PHE A O 1
ATOM 704 N N . GLU A 1 90 ? -12.942 13.053 -3.156 1.00 92.69 90 GLU A N 1
ATOM 705 C CA . GLU A 1 90 ? -13.019 12.419 -4.476 1.00 92.69 90 GLU A CA 1
ATOM 706 C C . GLU A 1 90 ? -13.029 10.879 -4.381 1.00 92.69 90 GLU A C 1
ATOM 708 O O . GLU A 1 90 ? -13.980 10.282 -3.886 1.00 92.69 90 GLU A O 1
ATOM 713 N N . LYS A 1 91 ? -11.968 10.231 -4.873 1.00 94.69 91 LYS A N 1
ATOM 714 C CA . LYS A 1 91 ? -11.765 8.778 -4.870 1.00 94.69 91 LYS A CA 1
ATOM 715 C C . LYS A 1 91 ? -10.900 8.303 -3.703 1.00 94.69 91 LYS A C 1
ATOM 717 O O . LYS A 1 91 ? -10.572 7.115 -3.640 1.00 94.69 91 LYS A O 1
ATOM 722 N N . PHE A 1 92 ? -10.486 9.227 -2.842 1.00 96.38 92 PHE A N 1
ATOM 723 C CA . PHE A 1 92 ? -9.565 8.988 -1.750 1.00 96.38 92 PHE A CA 1
ATOM 724 C C . PHE A 1 92 ? -10.285 8.940 -0.409 1.00 96.38 92 PHE A C 1
ATOM 726 O O . PHE A 1 92 ? -11.252 9.665 -0.174 1.00 96.38 92 PHE A O 1
ATOM 733 N N . TYR A 1 93 ? -9.784 8.100 0.487 1.00 93.69 93 TYR A N 1
ATOM 734 C CA . TYR A 1 93 ? -10.252 8.034 1.864 1.00 93.69 93 TYR A CA 1
ATOM 735 C C . TYR A 1 93 ? -9.126 7.602 2.800 1.00 93.69 93 TYR A C 1
ATOM 737 O O . TYR A 1 93 ? -8.170 6.941 2.389 1.00 93.69 93 TYR A O 1
ATOM 745 N N . LYS A 1 94 ? -9.246 7.998 4.068 1.00 92.50 94 LYS A N 1
ATOM 746 C CA . LYS A 1 94 ? -8.358 7.567 5.146 1.00 92.50 94 LYS A CA 1
ATOM 747 C C . LYS A 1 94 ? -8.961 6.375 5.877 1.00 92.50 94 LYS A C 1
ATOM 749 O O . LYS A 1 94 ? -10.143 6.398 6.212 1.00 92.50 94 LYS A O 1
ATOM 754 N N . GLN A 1 95 ? -8.136 5.380 6.168 1.00 84.94 95 GLN A N 1
ATOM 755 C CA . GLN A 1 95 ? -8.487 4.254 7.026 1.00 84.94 95 GLN A CA 1
ATOM 756 C C . GLN A 1 95 ? -7.271 3.902 7.881 1.00 84.94 95 GLN A C 1
ATOM 758 O O . GLN A 1 95 ? -6.182 3.707 7.349 1.00 84.94 95 GLN A O 1
ATOM 763 N N . ASP A 1 96 ? -7.443 3.900 9.204 1.00 85.19 96 ASP A N 1
ATOM 764 C CA . ASP A 1 96 ? -6.395 3.573 10.184 1.00 85.19 96 ASP A CA 1
ATOM 765 C C . ASP A 1 96 ? -5.083 4.371 10.010 1.00 85.19 96 ASP A C 1
ATOM 767 O O . ASP A 1 96 ? -3.989 3.881 10.269 1.00 85.19 96 ASP A O 1
ATOM 771 N N . GLY A 1 97 ? -5.190 5.627 9.555 1.00 86.31 97 GLY A N 1
ATOM 772 C CA . GLY A 1 97 ? -4.045 6.511 9.291 1.00 86.31 97 GLY A CA 1
ATOM 773 C C . GLY A 1 97 ? -3.416 6.357 7.901 1.00 86.31 97 GLY A C 1
ATOM 774 O O . GLY A 1 97 ? -2.571 7.163 7.524 1.00 86.31 97 GLY A O 1
ATOM 775 N N . TYR A 1 98 ? -3.860 5.390 7.103 1.00 89.25 98 TYR A N 1
ATOM 776 C CA . TYR A 1 98 ? -3.385 5.163 5.740 1.00 89.25 98 TYR A CA 1
ATOM 777 C C . TYR A 1 98 ? -4.309 5.793 4.704 1.00 89.25 98 TYR A C 1
ATOM 779 O O . TYR A 1 98 ? -5.521 5.899 4.908 1.00 89.25 98 TYR A O 1
ATOM 787 N N . LEU A 1 99 ? -3.735 6.209 3.575 1.00 92.94 99 LEU A N 1
ATOM 788 C CA . LEU A 1 99 ? -4.487 6.788 2.468 1.00 92.94 99 LEU A CA 1
ATOM 789 C C . LEU A 1 99 ? -4.786 5.727 1.414 1.00 92.94 99 LEU A C 1
ATOM 791 O O . LEU A 1 99 ? -3.870 5.104 0.881 1.00 92.94 99 LEU A O 1
ATOM 795 N N . PHE A 1 100 ? -6.053 5.594 1.048 1.00 93.06 100 PHE A N 1
ATOM 796 C CA . PHE A 1 100 ? -6.506 4.704 -0.012 1.00 93.06 100 PHE A CA 1
ATOM 797 C C . PHE A 1 100 ? -7.108 5.490 -1.169 1.00 93.06 100 PHE A C 1
ATOM 799 O O . PHE A 1 100 ? -7.692 6.554 -0.969 1.00 93.06 100 PHE A O 1
ATOM 806 N N . ARG A 1 101 ? -7.005 4.938 -2.380 1.00 94.19 101 ARG A N 1
ATOM 807 C CA . ARG A 1 101 ? -7.676 5.415 -3.594 1.00 94.19 101 ARG A CA 1
ATOM 808 C C . ARG A 1 101 ? -8.333 4.243 -4.304 1.00 94.19 101 ARG A C 1
ATOM 810 O O . ARG A 1 101 ? -7.632 3.354 -4.776 1.00 94.19 101 ARG A O 1
ATOM 817 N N . GLU A 1 102 ? -9.660 4.250 -4.415 1.00 90.06 102 GLU A N 1
ATOM 818 C CA . GLU A 1 102 ? -10.416 3.164 -5.076 1.00 90.06 102 GLU A CA 1
ATOM 819 C C . GLU A 1 102 ? -10.031 1.758 -4.556 1.00 90.06 102 GLU A C 1
ATOM 821 O O . GLU A 1 102 ? -9.858 0.827 -5.338 1.00 90.06 102 GLU A O 1
ATOM 826 N N . GLY A 1 103 ? -9.834 1.612 -3.239 1.00 84.94 103 GLY A N 1
ATOM 827 C CA . GLY A 1 103 ? -9.448 0.343 -2.605 1.00 84.94 103 GLY A CA 1
ATOM 828 C C . GLY A 1 103 ? -7.953 0.004 -2.653 1.00 84.94 103 GLY A C 1
ATOM 829 O O . GLY A 1 103 ? -7.559 -1.038 -2.142 1.00 84.94 103 GLY A O 1
ATOM 830 N N . LYS A 1 104 ? -7.109 0.866 -3.234 1.00 87.56 104 LYS A N 1
ATOM 831 C CA . LYS A 1 104 ? -5.654 0.661 -3.339 1.00 87.56 104 LYS A CA 1
ATOM 832 C C . LYS A 1 104 ? -4.906 1.535 -2.347 1.00 87.56 104 LYS A C 1
ATOM 834 O O . LYS A 1 104 ? -5.249 2.711 -2.220 1.00 87.56 104 LYS A O 1
ATOM 839 N N . LEU A 1 105 ? -3.872 1.005 -1.698 1.00 88.56 105 LEU A N 1
ATOM 840 C CA . LEU A 1 105 ? -3.036 1.798 -0.797 1.00 88.56 105 LEU A CA 1
ATOM 841 C C . LEU A 1 105 ? -2.196 2.797 -1.604 1.00 88.56 105 LEU A C 1
ATOM 843 O O . LEU A 1 105 ? -1.485 2.428 -2.543 1.00 88.56 105 LEU A O 1
ATOM 847 N N . CYS A 1 106 ? -2.254 4.068 -1.217 1.00 92.75 106 CYS A N 1
ATOM 848 C CA . CYS A 1 106 ? -1.426 5.121 -1.787 1.00 92.75 106 CYS A CA 1
ATOM 849 C C . CYS A 1 106 ? -0.020 5.079 -1.182 1.00 92.75 106 CYS A C 1
ATOM 851 O O . CYS A 1 106 ? 0.119 5.197 0.031 1.00 92.75 106 CYS A O 1
ATOM 853 N N . ILE A 1 107 ? 1.028 4.974 -1.997 1.00 91.38 107 ILE A N 1
ATOM 854 C CA . ILE A 1 107 ? 2.415 4.926 -1.511 1.00 91.38 107 ILE A CA 1
ATOM 855 C C . ILE A 1 107 ? 3.100 6.292 -1.687 1.00 91.38 107 ILE A C 1
ATOM 857 O O . ILE A 1 107 ? 3.378 6.685 -2.826 1.00 91.38 107 ILE A O 1
ATOM 861 N N . PRO A 1 108 ? 3.409 7.028 -0.602 1.00 92.19 108 PRO A N 1
ATOM 862 C CA . PRO A 1 108 ? 4.092 8.318 -0.675 1.00 92.19 108 PRO A CA 1
ATOM 863 C C . PRO A 1 108 ? 5.488 8.194 -1.296 1.00 92.19 108 PRO A C 1
ATOM 865 O O . PRO A 1 108 ? 6.031 7.100 -1.460 1.00 92.19 108 PRO A O 1
ATOM 868 N N . GLN A 1 109 ? 6.053 9.317 -1.723 1.00 89.75 109 GLN A N 1
ATOM 869 C CA . GLN A 1 109 ? 7.420 9.390 -2.215 1.00 89.75 109 GLN A CA 1
ATOM 870 C C . GLN A 1 109 ? 8.403 9.011 -1.110 1.00 89.75 109 GLN A C 1
ATOM 872 O O . GLN A 1 109 ? 8.303 9.450 0.034 1.00 89.75 109 GLN A O 1
ATOM 877 N N . GLY A 1 110 ? 9.380 8.190 -1.479 1.00 85.19 110 GLY A N 1
ATOM 878 C CA . GLY A 1 110 ? 10.421 7.718 -0.581 1.00 85.19 110 GLY A CA 1
ATOM 879 C C . GLY A 1 110 ? 11.064 6.437 -1.095 1.00 85.19 110 GLY A C 1
ATOM 880 O O . GLY A 1 110 ? 10.610 5.855 -2.084 1.00 85.19 110 GLY A O 1
ATOM 881 N N . SER A 1 111 ? 12.097 5.983 -0.385 1.00 80.94 111 SER A N 1
ATOM 882 C CA . SER A 1 111 ? 12.815 4.732 -0.671 1.00 80.94 111 SER A CA 1
ATOM 883 C C . SER A 1 111 ? 11.896 3.509 -0.691 1.00 80.94 111 SER A C 1
ATOM 885 O O . SER A 1 111 ? 12.167 2.550 -1.404 1.00 80.94 111 SER A O 1
ATOM 887 N N . ILE A 1 112 ? 10.765 3.562 0.019 1.00 79.94 112 ILE A N 1
ATOM 888 C CA . ILE A 1 112 ? 9.776 2.481 0.043 1.00 79.94 112 ILE A CA 1
ATOM 889 C C . ILE A 1 112 ? 9.245 2.124 -1.354 1.00 79.94 112 ILE A C 1
ATOM 891 O O . ILE A 1 112 ? 8.995 0.954 -1.624 1.00 79.94 112 ILE A O 1
ATOM 895 N N . ARG A 1 113 ? 9.114 3.094 -2.277 1.00 86.88 113 ARG A N 1
ATOM 896 C CA . ARG A 1 113 ? 8.687 2.808 -3.659 1.00 86.88 113 ARG A CA 1
ATOM 897 C C . ARG A 1 113 ? 9.709 1.930 -4.375 1.00 86.88 113 ARG A C 1
ATOM 899 O O . ARG A 1 113 ? 9.324 0.983 -5.046 1.00 86.88 113 ARG A O 1
ATOM 906 N N . GLU A 1 114 ? 10.994 2.223 -4.211 1.00 80.94 114 GLU A N 1
ATOM 907 C CA . GLU A 1 114 ? 12.084 1.451 -4.812 1.00 80.94 114 GLU A CA 1
ATOM 908 C C . GLU A 1 114 ? 12.157 0.040 -4.224 1.00 80.94 114 GLU A C 1
ATOM 910 O O . GLU A 1 114 ? 12.255 -0.921 -4.979 1.00 80.94 114 GLU A O 1
ATOM 915 N N . VAL A 1 115 ? 12.011 -0.099 -2.903 1.00 77.69 115 VAL A N 1
ATOM 916 C CA . VAL A 1 115 ? 11.928 -1.408 -2.232 1.00 77.69 115 VAL A CA 1
ATOM 917 C C . VAL A 1 115 ? 10.760 -2.226 -2.788 1.00 77.69 115 VAL A C 1
ATOM 919 O O . VAL A 1 115 ? 10.955 -3.348 -3.245 1.00 77.69 115 VAL A O 1
ATOM 922 N N . ILE A 1 116 ? 9.558 -1.644 -2.850 1.00 77.56 116 ILE A N 1
ATOM 923 C CA . ILE A 1 116 ? 8.364 -2.293 -3.416 1.00 77.56 116 ILE A CA 1
ATOM 924 C C . ILE A 1 116 ? 8.605 -2.755 -4.861 1.00 77.56 116 ILE A C 1
ATOM 926 O O . ILE A 1 116 ? 8.210 -3.859 -5.237 1.00 77.56 116 ILE A O 1
ATOM 930 N N . VAL A 1 117 ? 9.236 -1.914 -5.684 1.00 78.31 117 VAL A N 1
ATOM 931 C CA . VAL A 1 117 ? 9.516 -2.224 -7.092 1.00 78.31 117 VAL A CA 1
ATOM 932 C C . VAL A 1 117 ? 10.577 -3.317 -7.229 1.00 78.31 117 VAL A C 1
ATOM 934 O O . VAL A 1 117 ? 10.394 -4.216 -8.053 1.00 78.31 117 VAL A O 1
ATOM 937 N N . ASN A 1 118 ? 11.650 -3.261 -6.437 1.00 73.88 118 ASN A N 1
ATOM 938 C CA . ASN A 1 118 ? 12.715 -4.264 -6.420 1.00 73.88 118 ASN A CA 1
ATOM 939 C C . ASN A 1 118 ? 12.175 -5.634 -6.007 1.00 73.88 118 ASN A C 1
ATOM 941 O O . ASN A 1 118 ? 12.423 -6.618 -6.698 1.00 73.88 118 ASN A O 1
ATOM 945 N N . GLU A 1 119 ? 11.355 -5.712 -4.958 1.00 69.62 119 GLU A N 1
ATOM 946 C CA . GLU A 1 119 ? 10.834 -7.012 -4.524 1.00 69.62 119 GLU A CA 1
ATOM 947 C C . GLU A 1 119 ? 9.777 -7.587 -5.454 1.00 69.62 119 GLU A C 1
ATOM 949 O O . GLU A 1 119 ? 9.740 -8.799 -5.691 1.00 69.62 119 GLU A O 1
ATOM 954 N N . ALA A 1 120 ? 8.964 -6.729 -6.067 1.00 71.38 120 ALA A N 1
ATOM 955 C CA . ALA A 1 120 ? 8.063 -7.167 -7.119 1.00 71.38 120 ALA A CA 1
ATOM 956 C C . ALA A 1 120 ? 8.823 -7.743 -8.333 1.00 71.38 120 ALA A C 1
ATOM 958 O O . ALA A 1 120 ? 8.318 -8.658 -8.989 1.00 71.38 120 ALA A O 1
ATOM 959 N N . HIS A 1 121 ? 10.041 -7.256 -8.595 1.00 67.62 121 HIS A N 1
ATOM 960 C CA . HIS A 1 121 ? 10.941 -7.791 -9.616 1.00 67.62 121 HIS A CA 1
ATOM 961 C C . HIS A 1 121 ? 11.629 -9.097 -9.202 1.00 67.62 121 HIS A C 1
ATOM 963 O O . HIS A 1 121 ? 11.628 -10.044 -9.990 1.00 67.62 121 HIS A O 1
ATOM 969 N N . SER A 1 122 ? 12.166 -9.186 -7.981 1.00 58.16 122 SER A N 1
ATOM 970 C CA . SER A 1 122 ? 12.878 -10.367 -7.460 1.00 58.16 122 SER A CA 1
ATOM 971 C C . SER A 1 122 ? 12.022 -11.645 -7.458 1.00 58.16 122 SER A C 1
ATOM 973 O O . SER A 1 122 ? 12.550 -12.754 -7.520 1.00 58.16 122 SER A O 1
ATOM 975 N N . GLY A 1 123 ? 10.690 -11.512 -7.429 1.00 57.66 123 GLY A N 1
ATOM 976 C CA . GLY A 1 123 ? 9.740 -12.628 -7.505 1.00 57.66 123 GLY A CA 1
ATOM 977 C C . GLY A 1 123 ? 9.378 -13.122 -8.921 1.00 57.66 123 GLY A C 1
ATOM 978 O O . GLY A 1 123 ? 8.535 -14.017 -9.048 1.00 57.66 123 GLY A O 1
ATOM 979 N N . GLY A 1 124 ? 9.944 -12.554 -9.998 1.00 51.59 124 GLY A N 1
ATOM 980 C CA . GLY A 1 124 ? 9.546 -12.820 -11.391 1.00 51.59 124 GLY A CA 1
ATOM 981 C C . GLY A 1 124 ? 10.679 -13.286 -12.318 1.00 51.59 124 GLY A C 1
ATOM 982 O O . GLY A 1 124 ? 11.730 -12.667 -12.396 1.00 51.59 124 GLY A O 1
ATOM 983 N N . LEU A 1 125 ? 10.448 -14.367 -13.077 1.00 41.28 125 LEU A N 1
ATOM 984 C CA . LEU A 1 125 ? 11.350 -14.880 -14.127 1.00 41.28 125 LEU A CA 1
ATOM 985 C C . LEU A 1 125 ? 11.755 -13.790 -15.154 1.00 41.28 125 LEU A C 1
ATOM 987 O O . LEU A 1 125 ? 10.901 -13.043 -15.633 1.00 41.28 125 LEU A O 1
ATOM 991 N N . MET A 1 126 ? 13.052 -13.757 -15.500 1.00 45.12 126 MET A N 1
ATOM 992 C CA . MET A 1 126 ? 13.754 -12.748 -16.321 1.00 45.12 126 MET A CA 1
ATOM 993 C C . MET A 1 126 ? 13.144 -12.481 -17.713 1.00 45.12 126 MET A C 1
ATOM 995 O O . MET A 1 126 ? 12.862 -13.406 -18.474 1.00 45.12 126 MET A O 1
ATOM 999 N N . GLY A 1 127 ? 13.056 -11.194 -18.079 1.00 48.69 127 GLY A N 1
ATOM 1000 C CA . GLY A 1 127 ? 12.777 -10.678 -19.431 1.00 48.69 127 GLY A CA 1
ATOM 1001 C C . GLY A 1 127 ? 11.797 -9.494 -19.438 1.00 48.69 127 GLY A C 1
ATOM 1002 O O . GLY A 1 127 ? 11.244 -9.151 -18.400 1.00 48.69 127 GLY A O 1
ATOM 1003 N N . ASN A 1 128 ? 11.489 -8.919 -20.611 1.00 49.84 128 ASN A N 1
ATOM 1004 C CA . ASN A 1 128 ? 10.450 -7.875 -20.805 1.00 49.84 128 ASN A CA 1
ATOM 1005 C C . ASN A 1 128 ? 9.038 -8.273 -20.300 1.00 49.84 128 ASN A C 1
ATOM 1007 O O . ASN A 1 128 ? 8.137 -7.440 -20.201 1.00 49.84 128 ASN A O 1
ATOM 1011 N N . PHE A 1 129 ? 8.843 -9.551 -19.957 1.00 55.97 129 PHE A N 1
ATOM 1012 C CA . PHE A 1 129 ? 7.680 -10.062 -19.228 1.00 55.97 129 PHE A CA 1
ATOM 1013 C C . PHE A 1 129 ? 7.620 -9.587 -17.762 1.00 55.97 129 PHE A C 1
ATOM 1015 O O . PHE A 1 129 ? 6.532 -9.521 -17.189 1.00 55.97 129 PHE A O 1
ATOM 1022 N N . GLY A 1 130 ? 8.764 -9.232 -17.169 1.00 61.25 130 GLY A N 1
ATOM 1023 C CA . GLY A 1 130 ? 8.912 -8.763 -15.793 1.00 61.25 130 GLY A CA 1
ATOM 1024 C C . GLY A 1 130 ? 8.197 -7.440 -15.554 1.00 61.25 130 GLY A C 1
ATOM 1025 O O . GLY A 1 130 ? 7.323 -7.386 -14.702 1.00 61.25 130 GLY A O 1
ATOM 1026 N N . LEU A 1 131 ? 8.445 -6.414 -16.375 1.00 69.62 131 LEU A N 1
ATOM 1027 C CA . LEU A 1 131 ? 7.847 -5.086 -16.191 1.00 69.62 131 LEU A CA 1
ATOM 1028 C C . LEU A 1 131 ? 6.311 -5.107 -16.224 1.00 69.62 131 LEU A C 1
ATOM 1030 O O . LEU A 1 131 ? 5.650 -4.530 -15.362 1.00 69.62 131 LEU A O 1
ATOM 1034 N N . THR A 1 132 ? 5.730 -5.805 -17.204 1.00 69.50 132 THR A N 1
ATOM 1035 C CA . THR A 1 132 ? 4.267 -5.902 -17.345 1.00 69.50 132 THR A CA 1
ATOM 1036 C C . THR A 1 132 ? 3.651 -6.662 -16.172 1.00 69.50 132 THR A C 1
ATOM 1038 O O . THR A 1 132 ? 2.615 -6.253 -15.651 1.00 69.50 132 THR A O 1
ATOM 1041 N N . LYS A 1 133 ? 4.297 -7.745 -15.724 1.00 68.31 133 LYS A N 1
ATOM 1042 C CA . LYS A 1 133 ? 3.833 -8.552 -14.592 1.00 68.31 133 LYS A CA 1
ATOM 1043 C C . LYS A 1 133 ? 3.977 -7.804 -13.266 1.00 68.31 133 LYS A C 1
ATOM 1045 O O . LYS A 1 133 ? 3.035 -7.804 -12.480 1.00 68.31 133 LYS A O 1
ATOM 1050 N N . THR A 1 134 ? 5.103 -7.129 -13.056 1.00 71.38 134 THR A N 1
ATOM 1051 C CA . THR A 1 134 ? 5.358 -6.253 -11.909 1.00 71.38 134 THR A CA 1
ATOM 1052 C C . THR A 1 134 ? 4.312 -5.149 -11.848 1.00 71.38 134 THR A C 1
ATOM 1054 O O . THR A 1 134 ? 3.658 -4.989 -10.825 1.00 71.38 134 THR A O 1
ATOM 1057 N N . LEU A 1 135 ? 4.062 -4.445 -12.957 1.00 76.44 135 LEU A N 1
ATOM 1058 C CA . LEU A 1 135 ? 3.029 -3.411 -13.000 1.00 76.44 135 LEU A CA 1
ATOM 1059 C C . LEU A 1 135 ? 1.636 -3.963 -12.729 1.00 76.44 135 LEU A C 1
ATOM 1061 O O . LEU A 1 135 ? 0.900 -3.353 -11.962 1.00 76.44 135 LEU A O 1
ATOM 1065 N N . ALA A 1 136 ? 1.267 -5.095 -13.332 1.00 75.50 136 ALA A N 1
ATOM 1066 C CA . ALA A 1 136 ? -0.035 -5.714 -13.100 1.00 75.50 136 ALA A CA 1
ATOM 1067 C C . ALA A 1 136 ? -0.227 -6.090 -11.623 1.00 75.50 136 ALA A C 1
ATOM 1069 O O . ALA A 1 136 ? -1.256 -5.764 -11.039 1.00 75.50 136 ALA A O 1
ATOM 1070 N N . MET A 1 137 ? 0.791 -6.701 -11.016 1.00 76.25 137 MET A N 1
ATOM 1071 C CA . MET A 1 137 ? 0.777 -7.120 -9.616 1.00 76.25 137 MET A CA 1
ATOM 1072 C C . MET A 1 137 ? 0.719 -5.923 -8.656 1.00 76.25 137 MET A C 1
ATOM 1074 O O . MET A 1 137 ? -0.064 -5.923 -7.711 1.00 76.25 137 MET A O 1
ATOM 1078 N N . LEU A 1 138 ? 1.504 -4.872 -8.912 1.00 80.12 138 LEU A N 1
ATOM 1079 C CA . LEU A 1 138 ? 1.483 -3.653 -8.101 1.00 80.12 138 LEU A CA 1
ATOM 1080 C C . LEU A 1 138 ? 0.146 -2.918 -8.241 1.00 80.12 138 LEU A C 1
ATOM 1082 O O . LEU A 1 138 ? -0.443 -2.514 -7.243 1.00 80.12 138 LEU A O 1
ATOM 1086 N N . HIS A 1 139 ? -0.373 -2.777 -9.463 1.00 81.75 139 HIS A N 1
ATOM 1087 C CA . HIS A 1 139 ? -1.623 -2.064 -9.718 1.00 81.75 139 HIS A CA 1
ATOM 1088 C C . HIS A 1 139 ? -2.857 -2.721 -9.101 1.00 81.75 139 HIS A C 1
ATOM 1090 O O . HIS A 1 139 ? -3.881 -2.043 -9.000 1.00 81.75 139 HIS A O 1
ATOM 1096 N N . GLU A 1 140 ? -2.802 -3.995 -8.719 1.00 79.50 140 GLU A N 1
ATOM 1097 C CA . GLU A 1 140 ? -3.917 -4.679 -8.065 1.00 79.50 140 GLU A CA 1
ATOM 1098 C C . GLU A 1 140 ? -4.213 -4.071 -6.686 1.00 79.50 140 GLU A C 1
ATOM 1100 O O . GLU A 1 140 ? -5.373 -3.822 -6.360 1.00 79.50 140 GLU A O 1
ATOM 1105 N N . HIS A 1 141 ? -3.168 -3.718 -5.928 1.00 80.75 141 HIS A N 1
ATOM 1106 C CA . HIS A 1 141 ? -3.303 -3.321 -4.521 1.00 80.75 141 HIS A CA 1
ATOM 1107 C C . HIS A 1 141 ? -2.690 -1.961 -4.177 1.00 80.75 141 HIS A C 1
ATOM 1109 O O . HIS A 1 141 ? -3.014 -1.392 -3.136 1.00 80.75 141 HIS A O 1
ATOM 1115 N N . LEU A 1 142 ? -1.812 -1.429 -5.026 1.00 87.88 142 LEU A N 1
ATOM 1116 C CA . LEU A 1 142 ? -1.026 -0.230 -4.755 1.00 87.88 142 LEU A CA 1
ATOM 1117 C C . LEU A 1 142 ? -1.318 0.871 -5.770 1.00 87.88 142 LEU A C 1
ATOM 1119 O O . LEU A 1 142 ? -1.706 0.639 -6.920 1.00 87.88 142 LEU A O 1
ATOM 1123 N N . PHE A 1 143 ? -1.092 2.105 -5.337 1.00 91.88 143 PHE A N 1
ATOM 1124 C CA . PHE A 1 143 ? -1.194 3.280 -6.180 1.00 91.88 143 PHE A CA 1
ATOM 1125 C C . PHE A 1 143 ? -0.125 4.310 -5.822 1.00 91.88 143 PHE A C 1
ATOM 1127 O O . PHE A 1 143 ? 0.027 4.693 -4.667 1.00 91.88 143 PHE A O 1
ATOM 1134 N N . TRP A 1 144 ? 0.566 4.835 -6.829 1.00 94.00 144 TRP A N 1
ATOM 1135 C CA . TRP A 1 144 ? 1.242 6.123 -6.725 1.00 94.00 144 TRP A CA 1
ATOM 1136 C C . TRP A 1 144 ? 1.376 6.794 -8.092 1.00 94.00 144 TRP A C 1
ATOM 1138 O O . TRP A 1 144 ? 1.396 6.103 -9.122 1.00 94.00 144 TRP A O 1
ATOM 1148 N N . PRO A 1 145 ? 1.451 8.137 -8.150 1.00 93.50 145 PRO A N 1
ATOM 1149 C CA . PRO A 1 145 ? 1.680 8.826 -9.408 1.00 93.50 145 PRO A CA 1
ATOM 1150 C C . PRO A 1 145 ? 2.984 8.373 -10.052 1.00 93.50 145 PRO A C 1
ATOM 1152 O O . PRO A 1 145 ? 4.012 8.279 -9.393 1.00 93.50 145 PRO A O 1
ATOM 1155 N N . LYS A 1 146 ? 2.945 8.141 -11.368 1.00 90.62 146 L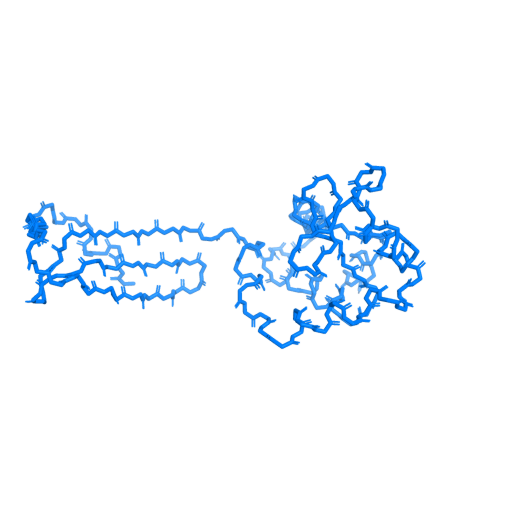YS A N 1
ATOM 1156 C CA . LYS A 1 146 ? 4.111 7.747 -12.179 1.00 90.62 146 LYS A CA 1
ATOM 1157 C C . LYS A 1 146 ? 4.701 6.365 -11.841 1.00 90.62 146 LYS A C 1
ATOM 1159 O O . LYS A 1 146 ? 5.792 6.081 -12.318 1.00 90.62 146 LYS A O 1
ATOM 1164 N N . MET A 1 147 ? 3.949 5.474 -11.180 1.00 89.38 147 MET A N 1
ATOM 1165 C CA . MET A 1 147 ? 4.340 4.074 -10.913 1.00 89.38 147 MET A CA 1
ATOM 1166 C C . MET A 1 147 ? 5.024 3.377 -12.089 1.00 89.38 147 MET A C 1
ATOM 1168 O O . MET A 1 147 ? 6.098 2.818 -11.920 1.00 89.38 147 MET A O 1
ATOM 1172 N N . ARG A 1 148 ? 4.456 3.472 -13.296 1.00 88.75 148 ARG A N 1
ATOM 1173 C CA . ARG A 1 148 ? 5.072 2.920 -14.510 1.00 88.75 148 ARG A CA 1
ATOM 1174 C C . ARG A 1 148 ? 6.520 3.372 -14.710 1.00 88.75 148 ARG A C 1
ATOM 1176 O O . ARG A 1 148 ? 7.376 2.531 -14.931 1.00 88.75 148 ARG A O 1
ATOM 1183 N N . ARG A 1 149 ? 6.785 4.676 -14.593 1.00 88.19 149 ARG A N 1
ATOM 1184 C CA . ARG A 1 149 ? 8.127 5.242 -14.788 1.00 88.19 149 ARG A CA 1
ATOM 1185 C C . ARG A 1 149 ? 9.101 4.794 -13.702 1.00 88.19 149 ARG A C 1
ATOM 1187 O O . ARG A 1 149 ? 10.279 4.619 -13.987 1.00 88.19 149 ARG A O 1
ATOM 1194 N N . ASP A 1 150 ? 8.619 4.649 -12.470 1.00 85.69 150 ASP A N 1
ATOM 1195 C CA . ASP A 1 150 ? 9.448 4.183 -11.355 1.00 85.69 150 ASP A CA 1
ATOM 1196 C C . ASP A 1 150 ? 9.786 2.692 -11.509 1.00 85.69 150 ASP A C 1
ATOM 1198 O O . ASP A 1 150 ? 10.917 2.302 -11.244 1.00 85.69 150 ASP A O 1
ATOM 1202 N N . VAL A 1 151 ? 8.845 1.877 -12.006 1.00 82.62 151 VAL A N 1
ATOM 1203 C CA . VAL A 1 151 ? 9.092 0.465 -12.343 1.00 82.62 151 VAL A CA 1
ATOM 1204 C C . VAL A 1 151 ? 10.099 0.340 -13.485 1.00 82.62 151 VAL A C 1
ATOM 1206 O O . VAL A 1 151 ? 11.045 -0.423 -13.357 1.00 82.62 151 VAL A O 1
ATOM 1209 N N . GLU A 1 152 ? 9.927 1.113 -14.563 1.00 84.44 152 GLU A N 1
ATOM 1210 C CA . GLU A 1 152 ? 10.836 1.118 -15.722 1.00 84.44 152 GLU A CA 1
ATOM 1211 C C . GLU A 1 152 ? 12.280 1.455 -15.327 1.00 84.44 152 GLU A C 1
ATOM 1213 O O . GLU A 1 152 ? 13.199 0.797 -15.793 1.00 84.44 152 GLU A O 1
ATOM 1218 N N . ARG A 1 153 ? 12.490 2.413 -14.412 1.00 80.38 153 ARG A N 1
ATOM 1219 C CA . ARG A 1 153 ? 13.835 2.830 -13.974 1.00 80.38 153 ARG A CA 1
ATOM 1220 C C . ARG A 1 153 ? 14.631 1.727 -13.272 1.00 80.38 153 ARG A C 1
ATOM 1222 O O . ARG A 1 153 ? 15.852 1.768 -13.292 1.00 80.38 153 ARG A O 1
ATOM 1229 N N . VAL A 1 154 ? 13.948 0.815 -12.591 1.00 66.31 154 VAL A N 1
ATOM 1230 C CA . VAL A 1 154 ? 14.582 -0.254 -11.805 1.00 66.31 154 VAL A CA 1
ATOM 1231 C C . VAL A 1 154 ? 14.876 -1.488 -12.672 1.00 66.31 154 VAL A C 1
ATOM 1233 O O . VAL A 1 154 ? 15.653 -2.351 -12.277 1.00 66.31 154 VAL A O 1
ATOM 1236 N N . SER A 1 155 ? 14.258 -1.586 -13.853 1.00 58.78 155 SER A N 1
ATOM 1237 C CA . SER A 1 155 ? 14.420 -2.712 -14.780 1.00 58.78 155 SER A CA 1
ATOM 1238 C C . SER A 1 155 ? 15.586 -2.570 -15.774 1.00 58.78 155 SER A C 1
ATOM 1240 O O . SER A 1 155 ? 15.838 -3.535 -16.500 1.00 58.78 155 SER A O 1
ATOM 1242 N N . ASP A 1 156 ? 16.243 -1.406 -15.831 1.00 52.25 156 ASP A N 1
ATOM 1243 C CA . ASP A 1 156 ? 17.414 -1.096 -16.677 1.00 52.25 156 ASP A CA 1
ATOM 1244 C C . ASP A 1 156 ? 18.736 -1.300 -15.914 1.00 52.25 156 ASP A C 1
ATOM 1246 O O . ASP A 1 156 ? 19.698 -1.825 -16.526 1.00 52.25 156 ASP A O 1
#

Radius of gyration: 20.55 Å; chains: 1; bounding box: 34×57×48 Å

Sequence (156 aa):
MIKDCLTNAHLLSLPDFTKTFEIECDALGIEIGAVLTQNGYPIAYLSEKLNGATLNYLTFDKEMYTLIRLYETDVDFGEVYKACEKGAFEKFYKQDGYLFREGKLCIPQGSIREVIVNEAHSGGLMGNFGLTKTLAMLHEHLFWPKMRRDVERVSD

Organism: NCBI:txid47621

Secondary structure (DSSP, 8-state):
--GGGGG-TT-PPPP-TTS--EEEEEEETTEEEEEEEETTEEEEEEEEE--HHHHHHTT-TTHHHHHHHHHHH-TTTHHHHHHGGGS-BTTEEEETTEEEETTEEE--SSHHHHHHHHHHHHTS-SSTHHHHHHHHHHHHHEE-TTHHHHHHHH--

Foldseek 3Di:
DCVVVPPDPPQADADDPVFDWDWDWDDDDQKIKIFIDTPRGTHDIDIDGHDPVRVVVPPCPPVVVVQLVLQCVFPFRNVLLVVQVVPHDDQWHDDPSFIDGVQATEGGDDCVLVVLLVSQQVPDDDDPVSLVSSCVSCVVHHDDPPSSVSNVVNND

InterPro domains:
  IPR041577 Reverse transcriptase/retrotransposon-derived protein, RNase H-like domain [PF17919] (2-69)
  IPR041588 Integrase zinc-binding domain [PF17921] (111-154)
  IPR043502 DNA/RNA polymerase superfamily [SSF56672] (2-72)